Protein AF-X1KTQ6-F1 (afdb_monomer)

Structure (mmCIF, N/CA/C/O backbone):
data_AF-X1KTQ6-F1
#
_entry.id   AF-X1KTQ6-F1
#
loop_
_atom_site.group_PDB
_atom_site.id
_atom_site.type_symbol
_atom_site.label_atom_id
_atom_site.label_alt_id
_atom_site.label_comp_id
_atom_site.label_asym_id
_atom_site.label_entity_id
_atom_site.label_seq_id
_atom_site.pdbx_PDB_ins_code
_atom_site.Cartn_x
_atom_site.Cartn_y
_atom_site.Cartn_z
_atom_site.occupancy
_atom_site.B_iso_or_equiv
_atom_site.auth_seq_id
_atom_site.auth_comp_id
_atom_site.auth_asym_id
_atom_site.auth_atom_id
_atom_site.pdbx_PDB_model_num
ATOM 1 N N . MET A 1 1 ? 11.880 8.178 39.993 1.00 44.84 1 MET A N 1
ATOM 2 C CA . MET A 1 1 ? 10.604 7.982 40.721 1.00 44.84 1 MET A CA 1
ATOM 3 C C . MET A 1 1 ? 9.393 8.602 40.005 1.00 44.84 1 MET A C 1
ATOM 5 O O . MET A 1 1 ? 8.378 7.937 39.901 1.00 44.84 1 MET A O 1
ATOM 9 N N . TRP A 1 2 ? 9.493 9.805 39.418 1.00 42.03 2 TRP A N 1
ATOM 10 C CA . TRP A 1 2 ? 8.384 10.459 38.687 1.00 42.03 2 TRP A CA 1
ATOM 11 C C . TRP A 1 2 ? 7.994 9.832 37.327 1.00 42.03 2 TRP A C 1
ATOM 13 O O . TRP A 1 2 ? 6.843 9.938 36.916 1.00 42.03 2 TRP A O 1
ATOM 23 N N . ALA A 1 3 ? 8.918 9.165 36.625 1.00 53.34 3 ALA A N 1
ATOM 24 C CA . ALA A 1 3 ? 8.638 8.550 35.319 1.00 53.34 3 ALA A CA 1
ATOM 25 C C . ALA A 1 3 ? 7.807 7.252 35.414 1.00 53.34 3 ALA A C 1
ATOM 27 O O . ALA A 1 3 ? 6.949 7.015 34.570 1.00 53.34 3 ALA A O 1
ATOM 28 N N . ALA A 1 4 ? 8.007 6.451 36.468 1.00 54.03 4 ALA A N 1
ATOM 29 C CA . ALA A 1 4 ? 7.279 5.197 36.685 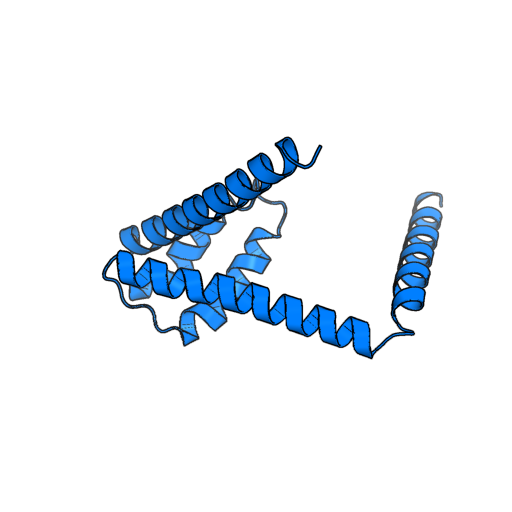1.00 54.03 4 ALA A CA 1
ATOM 30 C C . ALA A 1 4 ? 5.782 5.433 36.975 1.00 54.03 4 ALA A C 1
ATOM 32 O O . ALA A 1 4 ? 4.927 4.758 36.416 1.00 54.03 4 ALA A O 1
ATOM 33 N N . LEU A 1 5 ? 5.455 6.486 37.735 1.00 56.59 5 LEU A N 1
ATOM 34 C CA . LEU A 1 5 ? 4.071 6.857 38.074 1.00 56.59 5 LEU A CA 1
ATOM 35 C C . LEU A 1 5 ? 3.230 7.301 36.856 1.00 56.59 5 LEU A C 1
ATOM 37 O O . LEU A 1 5 ? 2.008 7.130 36.828 1.00 56.59 5 LEU A O 1
ATOM 41 N N . LYS A 1 6 ? 3.866 7.865 35.817 1.00 57.12 6 LYS A N 1
ATOM 42 C CA . LYS A 1 6 ? 3.181 8.218 34.558 1.00 57.12 6 LYS A CA 1
ATOM 43 C C . LYS A 1 6 ? 2.877 6.992 33.694 1.00 57.12 6 LYS A C 1
ATOM 45 O O . LYS A 1 6 ? 1.852 6.982 33.021 1.00 57.12 6 LYS A O 1
ATOM 50 N N . LEU A 1 7 ? 3.741 5.978 33.722 1.00 63.81 7 LEU A N 1
ATOM 51 C CA . LEU A 1 7 ? 3.553 4.729 32.979 1.00 63.81 7 LEU A CA 1
ATOM 52 C C . LEU A 1 7 ? 2.372 3.920 33.527 1.00 63.81 7 LEU A C 1
ATOM 54 O O . LEU A 1 7 ? 1.531 3.491 32.739 1.00 63.81 7 LEU A O 1
ATOM 58 N N . ASP A 1 8 ? 2.238 3.816 34.850 1.00 65.81 8 ASP A N 1
ATOM 59 C CA . ASP A 1 8 ? 1.129 3.081 35.477 1.00 65.81 8 ASP A CA 1
ATOM 60 C C . ASP A 1 8 ? -0.231 3.738 35.212 1.00 65.81 8 ASP A C 1
ATOM 62 O O . ASP A 1 8 ? -1.197 3.069 34.848 1.00 65.81 8 ASP A O 1
ATOM 66 N N . SER A 1 9 ? -0.315 5.067 35.301 1.00 64.06 9 SER A N 1
ATOM 67 C CA . SER A 1 9 ? -1.570 5.787 35.038 1.00 64.06 9 SER A CA 1
ATOM 68 C C . SER A 1 9 ? -1.978 5.783 33.556 1.00 64.06 9 SER A C 1
ATOM 70 O O . SER A 1 9 ? -3.173 5.785 33.252 1.00 64.06 9 SER A O 1
ATOM 72 N N . LEU A 1 10 ? -1.018 5.730 32.624 1.00 68.12 10 LEU A N 1
ATOM 73 C CA . LEU A 1 10 ? -1.279 5.518 31.194 1.00 68.12 10 LEU A CA 1
ATOM 74 C C . LEU A 1 10 ? -1.733 4.083 30.910 1.00 68.12 10 LEU A C 1
ATOM 76 O O . LEU A 1 10 ? -2.712 3.894 30.186 1.00 68.12 10 LEU A O 1
ATOM 80 N N . ALA A 1 11 ? -1.081 3.088 31.516 1.00 69.50 11 ALA A N 1
ATOM 81 C CA . ALA A 1 11 ? -1.460 1.682 31.397 1.00 69.50 11 ALA A CA 1
ATOM 82 C C . ALA A 1 11 ? -2.867 1.429 31.958 1.00 69.50 11 ALA A C 1
ATOM 84 O O . ALA A 1 11 ? -3.672 0.741 31.333 1.00 69.50 11 ALA A O 1
ATOM 85 N N . GLN A 1 12 ? -3.210 2.058 33.081 1.00 68.56 12 GLN A N 1
ATOM 86 C CA . GLN A 1 12 ? -4.523 1.936 33.706 1.00 68.56 12 GLN A CA 1
ATOM 87 C C . GLN A 1 12 ? -5.617 2.654 32.899 1.00 68.56 12 GLN A C 1
ATOM 89 O O . GLN A 1 12 ? -6.708 2.112 32.728 1.00 68.56 12 GLN A O 1
ATOM 94 N N . LYS A 1 13 ? -5.323 3.826 32.312 1.00 65.69 13 LYS A N 1
ATOM 95 C CA . LYS A 1 13 ? -6.237 4.506 31.372 1.00 65.69 13 LYS A CA 1
ATOM 96 C C . LYS A 1 13 ? -6.454 3.702 30.092 1.00 65.69 13 LYS A C 1
ATOM 98 O O . LYS A 1 13 ? -7.592 3.609 29.631 1.00 65.69 13 LYS A O 1
ATOM 103 N N . ALA A 1 14 ? -5.405 3.096 29.539 1.00 64.69 14 ALA A N 1
ATOM 104 C CA . ALA A 1 14 ? -5.515 2.203 28.390 1.00 64.69 14 ALA A CA 1
ATOM 105 C C . ALA A 1 14 ? -6.337 0.950 28.736 1.00 64.69 14 ALA A C 1
ATOM 107 O O . ALA A 1 14 ? -7.260 0.604 28.004 1.00 64.69 14 ALA A O 1
ATOM 108 N N . TYR A 1 15 ? -6.081 0.329 29.891 1.00 70.69 15 TYR A N 1
ATOM 109 C CA . TYR A 1 15 ? -6.803 -0.856 30.358 1.00 70.69 15 TYR A CA 1
ATOM 110 C C . TYR A 1 15 ? -8.295 -0.589 30.589 1.00 70.69 15 TYR A C 1
ATOM 112 O O . TYR A 1 15 ? -9.130 -1.366 30.133 1.00 70.69 15 TYR A O 1
ATOM 120 N N . VAL A 1 16 ? -8.653 0.529 31.230 1.00 65.12 16 VAL A N 1
ATOM 121 C CA . VAL A 1 16 ? -10.059 0.918 31.445 1.00 65.12 16 VAL A CA 1
ATOM 122 C C . VAL A 1 16 ? -10.746 1.272 30.122 1.00 65.12 16 VAL A C 1
ATOM 124 O O . VAL A 1 16 ? -11.896 0.902 29.907 1.00 65.12 16 VAL A O 1
ATOM 127 N N . SER A 1 17 ? -10.040 1.919 29.191 1.00 60.97 17 SER A N 1
ATOM 128 C CA . SER A 1 17 ? -10.594 2.235 27.864 1.00 60.97 17 SER A CA 1
ATOM 129 C C . SER A 1 17 ? -10.846 0.974 27.031 1.00 60.97 17 SER A C 1
ATOM 131 O O . SER A 1 17 ? -11.858 0.879 26.342 1.00 60.97 17 SER A O 1
ATOM 133 N N . VAL A 1 18 ? -9.966 -0.026 27.125 1.00 62.47 18 VAL A N 1
ATOM 134 C CA . VAL A 1 18 ? -10.129 -1.321 26.447 1.00 62.47 18 VAL A CA 1
ATOM 135 C C . VAL A 1 18 ? -11.206 -2.175 27.128 1.00 62.47 18 VAL A C 1
ATOM 137 O O . VAL A 1 18 ? -12.023 -2.786 26.437 1.00 62.47 18 VAL A O 1
ATOM 140 N N . SER A 1 19 ? -11.280 -2.187 28.463 1.00 60.94 19 SER A N 1
ATOM 141 C CA . SER A 1 19 ? -12.253 -3.007 29.196 1.00 60.94 19 SER A CA 1
ATOM 142 C C . SER A 1 19 ? -13.697 -2.526 29.003 1.00 60.94 19 SER A C 1
ATOM 144 O O . SER A 1 19 ? -14.602 -3.353 28.872 1.00 60.94 19 SER A O 1
ATOM 146 N N . VAL A 1 20 ? -13.920 -1.219 28.831 1.00 59.19 20 VAL A N 1
ATOM 147 C CA . VAL A 1 20 ? -15.235 -0.659 28.457 1.00 59.19 20 VAL A CA 1
ATOM 148 C C . VAL A 1 20 ? -15.695 -1.147 27.070 1.00 59.19 20 VAL A C 1
ATOM 150 O O . VAL A 1 20 ? -16.889 -1.371 26.866 1.00 59.19 20 VAL A O 1
ATOM 153 N N . TYR A 1 21 ? -14.773 -1.411 26.136 1.00 55.50 21 TYR A N 1
ATOM 154 C CA . TYR A 1 21 ? -15.096 -1.969 24.812 1.00 55.50 21 TYR A CA 1
ATOM 155 C C . TYR A 1 21 ? -15.311 -3.495 24.815 1.00 55.50 21 TYR A C 1
ATOM 157 O O . TYR A 1 21 ? -16.074 -4.008 23.990 1.00 55.50 21 TYR A O 1
ATOM 165 N N . THR A 1 22 ? -14.700 -4.235 25.751 1.00 57.16 22 THR A N 1
ATOM 166 C CA . THR A 1 22 ? -14.782 -5.713 25.795 1.00 57.16 22 THR A CA 1
ATOM 167 C C . THR A 1 22 ? -16.174 -6.292 26.080 1.00 57.16 22 THR A C 1
ATOM 169 O O . THR A 1 22 ? -16.425 -7.450 25.740 1.00 57.16 22 THR A O 1
ATOM 172 N N . ASN A 1 23 ? -17.120 -5.500 26.598 1.00 61.16 23 ASN A N 1
ATOM 173 C CA . ASN A 1 23 ? -18.483 -5.969 26.893 1.00 61.16 23 ASN A CA 1
ATOM 174 C C . ASN A 1 23 ? -19.387 -6.141 25.656 1.00 61.16 23 ASN A C 1
ATOM 176 O O . ASN A 1 23 ? -20.490 -6.681 25.761 1.00 61.16 23 ASN A O 1
ATOM 180 N N . HIS A 1 24 ? -18.927 -5.761 24.459 1.00 70.44 24 HIS A N 1
ATOM 181 C CA . HIS A 1 24 ? -19.681 -5.937 23.216 1.00 70.44 24 HIS A CA 1
ATOM 182 C C . HIS A 1 24 ? -18.881 -6.705 22.158 1.00 70.44 24 HIS A C 1
ATOM 184 O O . HIS A 1 24 ? -18.578 -6.173 21.088 1.00 70.44 24 HIS A O 1
ATOM 190 N N . LYS A 1 25 ? -18.605 -7.996 22.414 1.00 77.12 25 LYS A N 1
ATOM 191 C CA . LYS A 1 25 ? -17.912 -8.912 21.476 1.00 77.12 25 LYS A CA 1
ATOM 192 C C . LYS A 1 25 ? -18.448 -8.827 20.035 1.00 77.12 25 LYS A C 1
ATOM 194 O O . LYS A 1 25 ? -17.668 -8.847 19.089 1.00 77.12 25 LYS A O 1
ATOM 199 N N . LYS A 1 26 ? -19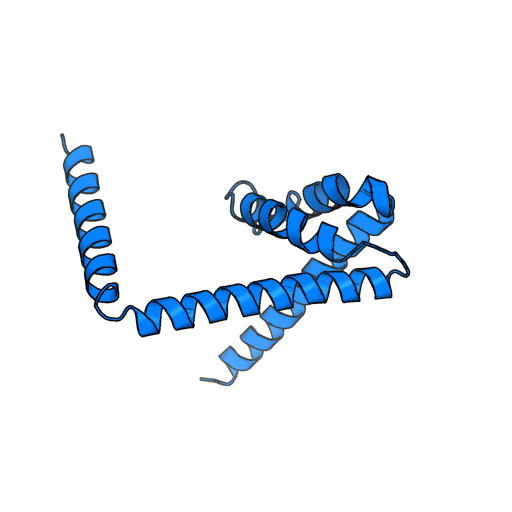.767 -8.642 19.867 1.00 81.81 26 LYS A N 1
ATOM 200 C CA . LYS A 1 26 ? -20.417 -8.452 18.557 1.00 81.81 26 LYS A CA 1
ATOM 201 C C . LYS A 1 26 ? -19.961 -7.175 17.834 1.00 81.81 26 LYS A C 1
ATOM 203 O O . LYS A 1 26 ? -19.713 -7.230 16.637 1.00 81.81 26 LYS A O 1
ATOM 208 N N . LYS A 1 27 ? -19.812 -6.049 18.545 1.00 82.81 27 LYS A N 1
ATOM 209 C CA . LYS A 1 27 ? -19.345 -4.776 17.963 1.00 82.81 27 LYS A CA 1
ATOM 210 C C . LYS A 1 27 ? -17.867 -4.844 17.581 1.00 82.81 27 LYS A C 1
ATOM 212 O O . LYS A 1 27 ? -17.514 -4.412 16.492 1.00 82.81 27 LYS A O 1
ATOM 217 N N . ILE A 1 28 ? -17.029 -5.445 18.432 1.00 84.12 28 ILE A N 1
ATOM 218 C CA . ILE A 1 28 ? -15.605 -5.667 18.123 1.00 84.12 28 ILE A CA 1
ATOM 219 C C . ILE A 1 28 ? -15.466 -6.523 16.859 1.00 84.12 28 ILE A C 1
ATOM 221 O O . ILE A 1 28 ? -14.704 -6.177 15.962 1.00 84.12 28 ILE A O 1
ATOM 225 N N . PHE A 1 29 ? -16.245 -7.602 16.749 1.00 86.94 29 PHE A N 1
ATOM 226 C CA . PHE A 1 29 ? -16.224 -8.460 15.567 1.00 86.94 29 PHE A CA 1
ATOM 227 C C . PHE A 1 29 ? -16.677 -7.724 14.295 1.00 86.94 29 PHE A C 1
ATOM 229 O O . PHE A 1 29 ? -16.030 -7.840 13.259 1.00 86.94 29 PHE A O 1
ATOM 236 N N . GLN A 1 30 ? -17.738 -6.912 14.375 1.00 86.88 30 GLN A N 1
ATOM 237 C CA . GLN A 1 30 ? -18.188 -6.077 13.253 1.00 86.88 30 GLN A CA 1
ATOM 238 C C . GLN A 1 30 ? -17.120 -5.069 12.811 1.00 86.88 30 GLN A C 1
ATOM 240 O O . GLN A 1 30 ? -16.886 -4.924 11.614 1.00 86.88 30 GLN A O 1
ATOM 245 N N . MET A 1 31 ? -16.451 -4.404 13.757 1.00 88.75 31 MET A N 1
ATOM 246 C CA . MET A 1 31 ? -15.351 -3.481 13.456 1.00 88.75 31 MET A CA 1
ATOM 247 C C . MET A 1 31 ? -14.178 -4.202 12.792 1.00 88.75 31 MET A C 1
ATOM 249 O O . MET A 1 31 ? -13.643 -3.710 11.806 1.00 88.75 31 MET A O 1
ATOM 253 N N . LEU A 1 32 ? -13.821 -5.389 13.284 1.00 89.88 32 LEU A N 1
ATOM 254 C CA . LEU A 1 32 ? -12.735 -6.188 12.724 1.00 89.88 32 LEU A CA 1
ATOM 255 C C . LEU A 1 32 ? -13.040 -6.631 11.287 1.00 89.88 32 LEU A C 1
ATOM 257 O O . LEU A 1 32 ? -12.178 -6.509 10.419 1.00 89.88 32 LEU A O 1
ATOM 261 N N . ILE A 1 33 ? -14.275 -7.067 11.009 1.00 93.19 33 ILE A N 1
ATOM 262 C CA . ILE A 1 33 ? -14.720 -7.348 9.636 1.00 93.19 33 ILE A CA 1
ATOM 263 C C . ILE A 1 33 ? -14.604 -6.092 8.775 1.00 93.19 33 ILE A C 1
ATOM 265 O O . ILE A 1 33 ? -14.061 -6.164 7.676 1.00 93.19 33 ILE A O 1
ATOM 269 N N . LEU A 1 34 ? -15.078 -4.945 9.266 1.00 92.31 34 LEU A N 1
ATOM 270 C CA . LEU A 1 34 ? -15.023 -3.690 8.521 1.00 92.31 34 LEU A CA 1
ATOM 271 C C . LEU A 1 34 ? -13.576 -3.309 8.169 1.00 92.31 34 LEU A C 1
ATOM 273 O O . LEU A 1 34 ? -13.306 -2.929 7.033 1.00 92.31 34 LEU A O 1
ATOM 277 N N . SER A 1 35 ? -12.641 -3.468 9.108 1.00 90.25 35 SER A N 1
ATOM 278 C CA . SER A 1 35 ? -11.213 -3.238 8.874 1.00 90.25 35 SER A CA 1
ATOM 279 C C . SER A 1 35 ? -10.637 -4.195 7.833 1.00 90.25 35 SER A C 1
ATOM 281 O O . SER A 1 35 ? -9.929 -3.747 6.933 1.00 90.25 35 SER A O 1
ATOM 283 N N . ILE A 1 36 ? -10.963 -5.490 7.905 1.00 91.94 36 ILE A N 1
ATOM 284 C CA . ILE A 1 36 ? -10.514 -6.474 6.909 1.00 91.94 36 ILE A CA 1
ATOM 285 C C . ILE A 1 36 ? -11.060 -6.123 5.524 1.00 91.94 36 ILE A C 1
ATOM 287 O O . ILE A 1 36 ? -10.311 -6.145 4.551 1.00 91.94 36 ILE A O 1
ATOM 291 N N . VAL A 1 37 ? -12.340 -5.761 5.429 1.00 94.81 37 VAL A N 1
ATOM 292 C CA . VAL A 1 37 ? -12.976 -5.369 4.165 1.00 94.81 37 VAL A CA 1
ATOM 293 C C . VAL A 1 37 ? -12.327 -4.108 3.603 1.00 94.81 37 VAL A C 1
ATOM 295 O O . VAL A 1 37 ? -11.978 -4.081 2.426 1.00 94.81 37 VAL A O 1
ATOM 298 N N . ALA A 1 38 ? -12.096 -3.088 4.432 1.00 91.19 38 ALA A N 1
ATOM 299 C CA . ALA A 1 38 ? -11.411 -1.869 4.011 1.00 91.19 38 ALA A CA 1
ATOM 300 C C . ALA A 1 38 ? -9.998 -2.169 3.488 1.00 91.19 38 ALA A C 1
ATOM 302 O O . ALA A 1 38 ? -9.606 -1.680 2.426 1.00 91.19 38 ALA A O 1
ATOM 303 N N . GLN A 1 39 ? -9.256 -3.028 4.191 1.00 91.75 39 GLN A N 1
ATOM 304 C CA . GLN A 1 39 ? -7.917 -3.434 3.782 1.00 91.75 39 GLN A CA 1
ATOM 305 C C . GLN A 1 39 ? -7.940 -4.224 2.466 1.00 91.75 39 GLN A C 1
ATOM 307 O O . GLN A 1 39 ? -7.115 -3.988 1.583 1.00 91.75 39 GLN A O 1
ATOM 312 N N . PHE A 1 40 ? -8.913 -5.122 2.308 1.00 93.81 40 PHE A N 1
ATOM 313 C CA . PHE A 1 40 ? -9.102 -5.901 1.091 1.00 93.81 40 PHE A CA 1
ATOM 314 C C . PHE A 1 40 ? -9.419 -5.005 -0.110 1.00 93.81 40 PHE A C 1
ATOM 316 O O . PHE A 1 40 ? -8.823 -5.181 -1.170 1.00 93.81 40 PHE A O 1
ATOM 323 N N . ILE A 1 41 ? -10.289 -4.004 0.061 1.00 93.56 41 ILE A N 1
ATOM 324 C CA . ILE A 1 41 ? -10.605 -3.015 -0.980 1.00 93.56 41 ILE A CA 1
ATOM 325 C C . ILE A 1 41 ? -9.344 -2.248 -1.393 1.00 93.56 41 ILE A C 1
ATOM 327 O O . ILE A 1 41 ? -9.080 -2.105 -2.587 1.00 93.56 41 ILE A O 1
ATOM 331 N N . ALA A 1 42 ? -8.536 -1.800 -0.428 1.00 90.56 42 ALA A N 1
ATOM 332 C CA . ALA A 1 42 ? -7.285 -1.100 -0.719 1.00 90.56 42 ALA A CA 1
ATOM 333 C C . ALA A 1 42 ? -6.307 -1.976 -1.526 1.00 90.56 42 ALA A C 1
ATOM 335 O O . ALA A 1 42 ? -5.714 -1.516 -2.501 1.00 90.56 42 ALA A O 1
ATOM 336 N N . PHE A 1 43 ? -6.173 -3.256 -1.173 1.00 93.19 43 PHE A N 1
ATOM 337 C CA . PHE A 1 43 ? -5.303 -4.194 -1.892 1.00 93.19 43 PHE A CA 1
ATOM 338 C C . PHE A 1 43 ? -5.840 -4.566 -3.273 1.00 93.19 43 PHE A C 1
ATOM 340 O O . PHE A 1 43 ? -5.072 -4.710 -4.224 1.00 93.19 43 PHE A O 1
ATOM 347 N N . PHE A 1 44 ? -7.158 -4.683 -3.408 1.00 94.31 44 PHE A N 1
ATOM 348 C CA . PHE A 1 44 ? -7.803 -4.905 -4.695 1.00 94.31 44 PHE A CA 1
ATOM 349 C C . PHE A 1 44 ? -7.620 -3.711 -5.638 1.00 94.31 44 PHE A C 1
ATOM 351 O O . PHE A 1 44 ? -7.380 -3.901 -6.829 1.00 94.31 44 PHE A O 1
ATOM 358 N N . ALA A 1 45 ? -7.626 -2.483 -5.116 1.00 93.31 45 ALA A N 1
ATOM 359 C CA . ALA A 1 45 ? -7.334 -1.300 -5.916 1.00 93.31 45 ALA A CA 1
ATOM 360 C C . ALA A 1 45 ? -5.930 -1.352 -6.538 1.00 93.31 45 ALA A C 1
ATOM 362 O O . ALA A 1 45 ? -5.774 -1.043 -7.715 1.00 93.31 45 ALA A O 1
ATOM 363 N N . ILE A 1 46 ? -4.920 -1.822 -5.799 1.00 92.81 46 ILE A N 1
ATOM 364 C CA . ILE A 1 46 ? -3.560 -1.996 -6.336 1.00 92.81 46 ILE A CA 1
ATOM 365 C C . ILE A 1 46 ? -3.538 -2.990 -7.499 1.00 92.81 46 ILE A C 1
ATOM 367 O O . ILE A 1 46 ? -2.840 -2.753 -8.480 1.00 92.81 46 ILE A O 1
ATOM 371 N N . TYR A 1 47 ? -4.308 -4.075 -7.419 1.00 94.00 47 TYR A N 1
ATOM 372 C CA . TYR A 1 47 ? -4.417 -5.037 -8.518 1.00 94.00 47 TYR A CA 1
ATOM 373 C C . TYR A 1 47 ? -5.010 -4.402 -9.786 1.00 94.00 47 TYR A C 1
ATOM 375 O O . TYR A 1 47 ? -4.542 -4.641 -10.899 1.00 94.00 47 TYR A O 1
ATOM 383 N N . ILE A 1 48 ? -6.007 -3.528 -9.629 1.00 94.38 48 ILE A N 1
ATOM 384 C CA . ILE A 1 48 ? -6.561 -2.759 -10.750 1.00 94.38 48 ILE A CA 1
ATOM 385 C C . ILE A 1 48 ? -5.511 -1.782 -11.303 1.00 94.38 48 ILE A C 1
ATOM 387 O O . ILE A 1 48 ? -5.353 -1.679 -12.519 1.00 94.38 48 ILE A O 1
ATOM 391 N N . LEU A 1 49 ? -4.757 -1.104 -10.432 1.00 93.81 49 LEU A N 1
ATOM 392 C CA . LEU A 1 49 ? -3.689 -0.183 -10.834 1.00 93.81 49 LEU A CA 1
ATOM 393 C C . LEU A 1 49 ? -2.523 -0.895 -11.539 1.00 93.81 49 LEU A C 1
ATOM 395 O O . LEU A 1 49 ? -1.933 -0.334 -12.457 1.00 93.81 49 LEU A O 1
ATOM 399 N N . SER A 1 50 ? -2.185 -2.134 -11.170 1.00 93.00 50 SER A N 1
ATOM 400 C CA . SER A 1 50 ? -1.174 -2.895 -11.917 1.00 93.00 50 SER A CA 1
ATOM 401 C C . SER A 1 50 ? -1.660 -3.219 -13.328 1.00 93.00 50 SER A C 1
ATOM 403 O O . SER A 1 50 ? -0.910 -3.063 -14.292 1.00 93.00 50 SER A O 1
ATOM 405 N N . ASN A 1 51 ? -2.944 -3.565 -13.467 1.00 92.00 51 ASN A N 1
ATOM 406 C CA . ASN A 1 51 ? -3.542 -3.833 -14.772 1.00 92.00 51 ASN A CA 1
ATOM 407 C C . ASN A 1 51 ? -3.595 -2.575 -15.657 1.00 92.00 51 ASN A C 1
ATOM 409 O O . ASN A 1 51 ? -3.414 -2.690 -16.867 1.00 92.00 51 ASN A O 1
ATOM 413 N N . SER A 1 52 ? -3.783 -1.374 -15.089 1.00 92.56 52 SER A N 1
ATOM 414 C CA . SER A 1 52 ? -3.752 -0.124 -15.870 1.00 92.56 52 SER A CA 1
ATOM 415 C C . SER A 1 52 ? -2.357 0.219 -16.402 1.00 92.56 52 SER A C 1
ATOM 417 O O . SER A 1 52 ? -2.241 0.840 -17.457 1.00 92.56 52 SER A O 1
ATOM 419 N N . LEU A 1 53 ? -1.299 -0.245 -15.731 1.00 92.50 53 LEU A N 1
ATOM 420 C CA . LEU A 1 53 ? 0.083 -0.172 -16.214 1.00 92.50 53 LEU A CA 1
ATOM 421 C C . LEU A 1 53 ? 0.432 -1.278 -17.223 1.00 92.50 53 LEU A C 1
ATOM 423 O O . LEU A 1 53 ? 1.582 -1.375 -17.644 1.00 92.50 53 LEU A O 1
ATOM 427 N N . SER A 1 54 ? -0.537 -2.110 -17.621 1.00 91.94 54 SER A N 1
ATOM 428 C CA . SER A 1 54 ? -0.314 -3.305 -18.447 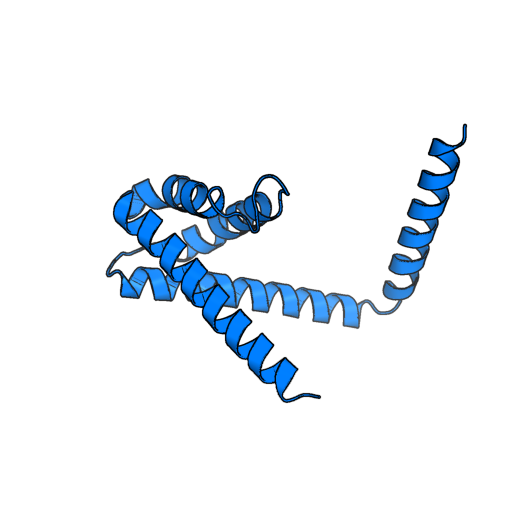1.00 91.94 54 SER A CA 1
ATOM 429 C C . SER A 1 54 ? 0.691 -4.284 -17.833 1.00 91.94 54 SER A C 1
ATOM 431 O O . SER A 1 54 ? 1.384 -4.995 -18.562 1.00 91.94 54 SER A O 1
ATOM 433 N N . VAL A 1 55 ? 0.769 -4.345 -16.495 1.00 92.44 55 VAL A N 1
ATOM 434 C CA . VAL A 1 55 ? 1.636 -5.303 -15.807 1.00 92.44 55 VAL A CA 1
ATOM 435 C C . VAL A 1 55 ? 0.859 -6.256 -14.917 1.00 92.44 55 VAL A C 1
ATOM 437 O O . VAL A 1 55 ? -0.049 -5.881 -14.179 1.00 92.44 55 VAL A O 1
ATOM 440 N N . TYR A 1 56 ? 1.260 -7.522 -14.966 1.00 90.06 56 TYR A N 1
ATOM 441 C CA . TYR A 1 56 ? 0.639 -8.579 -14.196 1.00 90.06 56 TYR A CA 1
ATOM 442 C C . TYR A 1 56 ? 1.357 -8.808 -12.864 1.00 90.06 56 TYR A C 1
ATOM 444 O O . TYR A 1 56 ? 2.511 -9.240 -12.817 1.00 90.06 56 TYR A O 1
ATOM 452 N N . ILE A 1 57 ? 0.635 -8.584 -11.767 1.00 90.75 57 ILE A N 1
ATOM 453 C CA . ILE A 1 57 ? 1.042 -9.007 -10.428 1.00 90.75 57 ILE A CA 1
ATOM 454 C C . ILE A 1 57 ? -0.035 -9.963 -9.907 1.00 90.75 57 ILE A C 1
ATOM 456 O O . ILE A 1 57 ? -1.194 -9.562 -9.788 1.00 90.75 57 ILE A O 1
ATOM 460 N N . PRO A 1 58 ? 0.310 -11.218 -9.562 1.00 91.94 58 PRO A N 1
ATOM 461 C CA . PRO A 1 58 ? -0.649 -12.141 -8.972 1.00 91.94 58 PRO A CA 1
ATOM 462 C C . PRO A 1 58 ? -1.288 -11.536 -7.718 1.00 91.94 58 PRO A C 1
ATOM 464 O O . PRO A 1 58 ? -0.579 -11.108 -6.803 1.00 91.94 58 PRO A O 1
ATOM 467 N N . PHE A 1 59 ? -2.619 -11.557 -7.635 1.00 91.75 59 PHE A N 1
ATOM 468 C CA . PHE A 1 59 ? -3.349 -10.976 -6.503 1.00 91.75 59 PHE A CA 1
ATOM 469 C C . PHE A 1 59 ? -2.902 -11.555 -5.150 1.00 91.75 59 PHE A C 1
ATOM 471 O O . PHE A 1 59 ? -2.736 -10.818 -4.182 1.00 91.75 59 PHE A O 1
ATOM 478 N N . GLY A 1 60 ? -2.590 -12.857 -5.098 1.00 92.69 60 GLY A N 1
ATOM 479 C CA . GLY A 1 60 ? -2.047 -13.500 -3.896 1.00 92.69 60 GLY A CA 1
ATO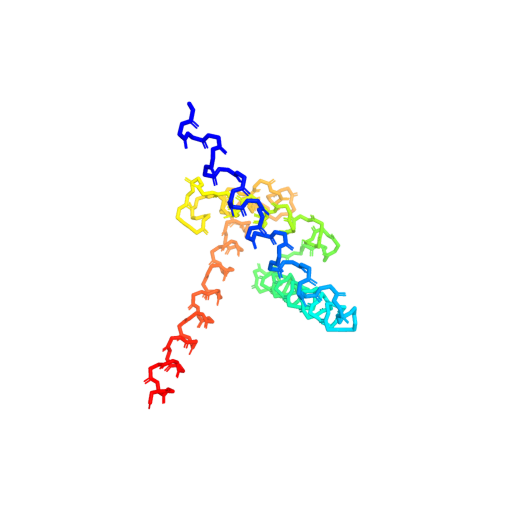M 480 C C . GLY A 1 60 ? -0.722 -12.894 -3.417 1.00 92.69 60 GLY A C 1
ATOM 481 O O . GLY A 1 60 ? -0.502 -12.776 -2.214 1.00 92.69 60 GLY A O 1
ATOM 482 N N . LYS A 1 61 ? 0.137 -12.429 -4.336 1.00 92.00 61 LYS A N 1
ATOM 483 C CA . LYS A 1 61 ? 1.377 -11.733 -3.970 1.00 92.00 61 LYS A CA 1
ATOM 484 C C . LYS A 1 61 ? 1.075 -10.357 -3.370 1.00 92.00 61 LYS A C 1
ATOM 486 O O . LYS A 1 61 ? 1.678 -10.000 -2.363 1.00 92.00 61 LYS A O 1
ATOM 491 N N . ILE A 1 62 ? 0.123 -9.616 -3.940 1.00 93.06 62 ILE A N 1
ATOM 492 C CA . ILE A 1 62 ? -0.312 -8.314 -3.408 1.00 93.06 62 ILE A CA 1
ATOM 493 C C . ILE A 1 62 ? -0.860 -8.481 -1.986 1.00 93.06 62 ILE A C 1
ATOM 495 O O . ILE A 1 62 ? -0.445 -7.749 -1.091 1.00 93.06 62 ILE A O 1
ATOM 499 N N . LEU A 1 63 ? -1.721 -9.478 -1.757 1.00 92.81 63 LEU A N 1
ATOM 500 C CA . LEU A 1 63 ? -2.303 -9.757 -0.440 1.00 92.81 63 LEU A CA 1
ATOM 501 C C . LEU A 1 63 ? -1.263 -10.080 0.642 1.00 92.81 63 LEU A C 1
ATOM 503 O O . LEU A 1 63 ? -1.478 -9.733 1.799 1.00 92.81 63 LEU A O 1
ATOM 507 N N . LEU A 1 64 ? -0.155 -10.737 0.288 1.00 93.25 64 LEU A N 1
ATOM 508 C CA . LEU A 1 64 ? 0.914 -11.074 1.236 1.00 93.25 64 LEU A CA 1
ATOM 509 C C . LEU A 1 64 ? 1.873 -9.906 1.480 1.00 93.25 64 LEU A C 1
ATOM 511 O O . LEU A 1 64 ? 2.285 -9.660 2.611 1.00 93.25 64 LEU A O 1
ATOM 515 N N . VAL A 1 65 ? 2.234 -9.186 0.420 1.00 93.25 65 VAL A N 1
ATOM 516 C CA . VAL A 1 65 ? 3.235 -8.116 0.476 1.00 93.25 65 VAL A CA 1
ATOM 517 C C . VAL A 1 65 ? 2.657 -6.834 1.071 1.00 93.25 65 VAL A C 1
ATOM 519 O O . VAL A 1 65 ? 3.321 -6.161 1.857 1.00 93.25 65 VAL A O 1
ATOM 522 N N . MET A 1 66 ? 1.422 -6.473 0.726 1.00 92.25 66 MET A N 1
ATOM 523 C CA . MET A 1 66 ? 0.875 -5.171 1.105 1.00 92.25 66 MET A CA 1
ATOM 524 C C . MET A 1 66 ? 0.687 -4.949 2.611 1.00 92.25 66 MET A C 1
ATOM 526 O O . MET A 1 66 ? 0.971 -3.837 3.053 1.00 92.25 66 MET A O 1
ATOM 530 N N . PRO A 1 67 ? 0.289 -5.939 3.434 1.00 91.44 67 PRO A N 1
ATOM 531 C CA . PRO A 1 67 ? 0.302 -5.789 4.890 1.00 91.44 67 PRO A CA 1
ATOM 532 C C . PRO A 1 67 ? 1.691 -5.445 5.439 1.00 91.44 67 PRO A C 1
ATOM 534 O O . PRO A 1 67 ? 1.804 -4.633 6.354 1.00 91.44 67 PRO A O 1
ATOM 537 N N . ILE A 1 68 ? 2.748 -6.019 4.853 1.00 92.88 68 ILE A N 1
ATOM 538 C CA . ILE A 1 68 ? 4.138 -5.749 5.242 1.00 92.88 68 ILE A CA 1
ATOM 539 C C . ILE A 1 68 ? 4.499 -4.308 4.877 1.00 92.88 68 ILE A C 1
ATOM 541 O O . ILE A 1 68 ? 5.003 -3.569 5.720 1.00 92.88 68 ILE A O 1
ATOM 545 N N . ILE A 1 69 ? 4.185 -3.877 3.651 1.00 91.12 69 ILE A N 1
ATOM 546 C CA . ILE A 1 69 ? 4.417 -2.493 3.214 1.00 91.12 69 ILE A CA 1
ATOM 547 C C . ILE A 1 69 ? 3.636 -1.504 4.088 1.00 91.12 69 ILE A C 1
ATOM 549 O O . ILE A 1 69 ? 4.186 -0.480 4.492 1.00 91.12 69 ILE A O 1
ATOM 553 N N . ALA A 1 70 ? 2.379 -1.807 4.417 1.00 87.94 70 ALA A N 1
ATOM 554 C CA . ALA A 1 70 ? 1.559 -0.979 5.294 1.00 87.94 70 ALA A CA 1
ATOM 555 C C . ALA A 1 70 ? 2.186 -0.858 6.690 1.00 87.94 70 ALA A C 1
ATOM 557 O O . ALA A 1 70 ? 2.335 0.255 7.186 1.00 87.94 70 ALA A O 1
ATOM 558 N N . ALA A 1 71 ? 2.631 -1.971 7.283 1.00 89.38 71 ALA A N 1
ATOM 559 C CA . ALA A 1 71 ? 3.314 -1.967 8.576 1.00 89.38 71 ALA A CA 1
ATOM 560 C C . ALA A 1 71 ? 4.615 -1.147 8.546 1.00 89.38 71 ALA A C 1
ATOM 562 O O . ALA A 1 71 ? 4.876 -0.380 9.471 1.00 89.38 71 ALA A O 1
ATOM 563 N N . LEU A 1 72 ? 5.397 -1.247 7.466 1.00 88.75 72 LEU A N 1
ATOM 564 C CA . LEU A 1 72 ? 6.588 -0.416 7.267 1.00 88.75 72 LEU A CA 1
ATOM 565 C C . LEU A 1 72 ? 6.223 1.071 7.182 1.00 88.75 72 LEU A C 1
ATOM 567 O O . LEU A 1 72 ? 6.846 1.889 7.850 1.00 88.75 72 LEU A O 1
ATOM 571 N N . CYS A 1 73 ? 5.185 1.428 6.423 1.00 84.69 73 CYS A N 1
ATOM 572 C CA . CYS A 1 73 ? 4.734 2.817 6.281 1.00 84.69 73 CYS A CA 1
ATOM 573 C C . CYS A 1 73 ? 4.136 3.405 7.571 1.00 84.69 73 CYS A C 1
ATOM 575 O O . CYS A 1 73 ? 4.060 4.625 7.697 1.00 84.69 73 CYS A O 1
ATOM 577 N N . MET A 1 74 ? 3.714 2.565 8.524 1.00 83.88 74 MET A N 1
ATOM 578 C CA . MET A 1 74 ? 3.285 3.005 9.858 1.00 83.88 74 MET A CA 1
ATOM 579 C C . MET A 1 74 ? 4.462 3.401 10.755 1.00 83.88 74 MET A C 1
ATOM 581 O O . MET A 1 74 ? 4.250 4.062 11.774 1.00 83.88 74 MET A O 1
ATOM 585 N N . LEU A 1 75 ? 5.693 3.019 10.402 1.00 83.38 75 LEU A N 1
ATOM 586 C CA . LEU A 1 75 ? 6.871 3.464 11.132 1.00 83.38 75 LEU A CA 1
ATOM 587 C C . LEU A 1 75 ? 7.057 4.974 10.899 1.00 83.38 75 LEU A C 1
ATOM 589 O O . LEU A 1 75 ? 7.108 5.409 9.746 1.00 83.38 75 LEU A O 1
ATOM 593 N N . PRO A 1 76 ? 7.217 5.789 11.959 1.00 75.88 76 PRO A N 1
ATOM 594 C CA . PRO A 1 76 ? 7.373 7.241 11.852 1.00 75.88 76 PRO A CA 1
ATOM 595 C C . PRO A 1 76 ? 8.794 7.629 11.402 1.00 75.88 76 PRO A C 1
ATOM 597 O O . PRO A 1 76 ? 9.409 8.536 11.953 1.00 75.88 76 PRO A O 1
ATOM 600 N N . VAL A 1 77 ? 9.345 6.905 10.427 1.00 78.88 77 VAL A N 1
ATOM 601 C CA . VAL A 1 77 ? 10.673 7.152 9.849 1.00 78.88 77 VAL A CA 1
ATOM 602 C C . VAL A 1 77 ? 10.586 8.243 8.781 1.00 78.88 77 VAL A C 1
ATOM 604 O O . VAL A 1 77 ? 11.523 9.014 8.608 1.00 78.88 77 VAL A O 1
ATOM 607 N N . THR A 1 78 ? 9.456 8.330 8.070 1.00 76.69 78 THR A N 1
ATOM 608 C CA . THR A 1 78 ? 9.241 9.268 6.956 1.00 76.69 78 THR A CA 1
ATOM 609 C C . THR A 1 78 ? 7.836 9.877 7.001 1.00 76.69 78 THR A C 1
ATOM 611 O O . THR A 1 78 ? 6.913 9.301 7.583 1.00 76.69 78 THR A O 1
ATOM 614 N N . MET A 1 79 ? 7.639 11.053 6.391 1.00 68.88 79 MET A N 1
ATOM 615 C CA . MET A 1 79 ? 6.319 11.694 6.326 1.00 68.88 79 MET A CA 1
ATOM 616 C C . MET A 1 79 ? 5.351 10.837 5.494 1.00 68.88 79 MET A C 1
ATOM 618 O O . MET A 1 79 ? 5.496 10.746 4.281 1.00 68.88 79 MET A O 1
ATOM 622 N N . ASN A 1 80 ? 4.363 10.200 6.135 1.00 66.25 80 ASN A N 1
ATOM 623 C CA . ASN A 1 80 ? 3.361 9.332 5.483 1.00 66.25 80 ASN A CA 1
ATOM 624 C C . ASN A 1 80 ? 3.951 8.131 4.702 1.00 66.25 80 ASN A C 1
ATOM 626 O O . ASN A 1 80 ? 3.316 7.585 3.794 1.00 66.25 80 ASN A O 1
ATOM 630 N N . GLY A 1 81 ? 5.178 7.716 5.021 1.00 65.31 81 GLY A N 1
ATOM 631 C CA . GLY A 1 81 ? 5.861 6.693 4.236 1.00 65.31 81 GLY A CA 1
ATOM 632 C C . GLY A 1 81 ? 6.435 7.203 2.908 1.00 65.31 81 GLY A C 1
ATOM 633 O O . GLY A 1 81 ? 6.826 6.368 2.104 1.00 65.31 81 GLY A O 1
ATOM 634 N N . LEU A 1 82 ? 6.473 8.515 2.630 1.00 71.00 82 LEU A N 1
ATOM 635 C CA . LEU A 1 82 ? 7.104 9.056 1.416 1.00 71.00 82 LEU A CA 1
ATOM 636 C C . LEU A 1 82 ? 8.603 8.716 1.408 1.00 71.00 82 LEU A C 1
ATOM 638 O O . LEU A 1 82 ? 9.326 8.996 2.362 1.00 71.00 82 LEU A O 1
ATOM 642 N N . GLY A 1 83 ? 9.060 8.067 0.346 1.00 81.88 83 GLY A N 1
ATOM 643 C CA . GLY A 1 83 ? 10.363 7.417 0.213 1.00 81.88 83 GLY A CA 1
ATOM 644 C C . GLY A 1 83 ? 10.334 5.940 0.620 1.00 81.88 83 GLY A C 1
ATOM 645 O O . GLY A 1 83 ? 10.813 5.085 -0.124 1.00 81.88 83 GLY A O 1
ATOM 646 N N . LEU A 1 84 ? 9.744 5.612 1.776 1.00 86.38 84 LEU A N 1
ATOM 647 C CA . LEU A 1 84 ? 9.689 4.233 2.282 1.00 86.38 84 LEU A CA 1
ATOM 648 C C . LEU A 1 84 ? 8.709 3.360 1.487 1.00 86.38 84 LEU A C 1
ATOM 650 O O . LEU A 1 84 ? 8.975 2.183 1.257 1.00 86.38 84 LEU A O 1
ATOM 654 N N . ARG A 1 85 ? 7.593 3.939 1.046 1.00 89.25 85 ARG A N 1
ATOM 655 C CA . ARG A 1 85 ? 6.582 3.290 0.212 1.00 89.25 85 ARG A CA 1
ATOM 656 C C . ARG A 1 85 ? 7.148 2.990 -1.165 1.00 89.25 85 ARG A C 1
ATOM 658 O O . ARG A 1 85 ? 7.075 1.849 -1.602 1.00 89.25 85 ARG A O 1
ATOM 665 N N . GLU A 1 86 ? 7.741 3.984 -1.814 1.00 91.19 86 GLU A N 1
ATOM 666 C CA . GLU A 1 86 ? 8.353 3.855 -3.134 1.00 91.19 86 GLU A CA 1
ATOM 667 C C . GLU A 1 86 ? 9.452 2.797 -3.099 1.00 91.19 86 GLU A C 1
ATOM 669 O O . GLU A 1 86 ? 9.446 1.874 -3.914 1.00 91.19 86 GLU A O 1
ATOM 674 N N . TRP A 1 87 ? 10.329 2.869 -2.095 1.00 91.06 87 TRP A N 1
ATOM 675 C CA . TRP A 1 87 ? 11.366 1.867 -1.890 1.00 91.06 87 TRP A CA 1
ATOM 676 C C . TRP A 1 87 ? 10.778 0.471 -1.659 1.00 91.06 87 TRP A C 1
ATOM 678 O O . TRP A 1 87 ? 11.207 -0.478 -2.308 1.00 91.06 87 TRP A O 1
ATOM 688 N N . ALA A 1 88 ? 9.770 0.328 -0.792 1.00 92.12 88 ALA A N 1
ATOM 689 C CA . ALA A 1 88 ? 9.170 -0.971 -0.493 1.00 92.12 88 ALA A CA 1
ATOM 690 C C . ALA A 1 88 ? 8.446 -1.569 -1.710 1.00 92.12 88 ALA A C 1
ATOM 692 O O . ALA A 1 88 ? 8.560 -2.766 -1.971 1.00 92.12 88 ALA A O 1
ATOM 693 N N . PHE A 1 89 ? 7.740 -0.751 -2.493 1.00 93.12 89 PHE A N 1
ATOM 694 C CA . PHE A 1 89 ? 7.110 -1.200 -3.733 1.00 93.12 89 PHE A CA 1
ATOM 695 C C . PHE A 1 89 ? 8.154 -1.685 -4.739 1.00 93.12 89 PHE A C 1
ATOM 697 O O . PHE A 1 89 ? 8.004 -2.783 -5.276 1.00 93.12 89 PHE A O 1
ATOM 704 N N . VAL A 1 90 ? 9.229 -0.921 -4.957 1.00 94.19 90 VAL A N 1
ATOM 705 C CA . VAL A 1 90 ? 10.335 -1.344 -5.828 1.00 94.19 90 VAL A CA 1
ATOM 706 C C . VAL A 1 90 ? 10.961 -2.6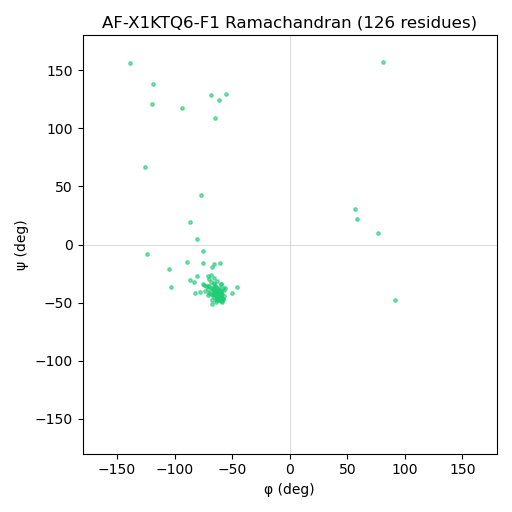33 -5.297 1.00 94.19 90 VAL A C 1
ATOM 708 O O . VAL A 1 90 ? 11.062 -3.603 -6.042 1.00 94.19 90 VAL A O 1
ATOM 711 N N . PHE A 1 91 ? 11.276 -2.707 -4.007 1.00 94.06 91 PHE A N 1
ATOM 712 C CA . PHE A 1 91 ? 11.891 -3.881 -3.389 1.00 94.06 91 PHE A CA 1
ATOM 713 C C . PHE A 1 91 ? 11.054 -5.160 -3.567 1.00 94.06 91 PHE A C 1
ATOM 715 O O . PHE A 1 91 ? 11.581 -6.200 -3.961 1.00 94.06 91 PHE A O 1
ATOM 722 N N . PHE A 1 92 ? 9.741 -5.101 -3.319 1.00 93.38 92 PHE A N 1
ATOM 723 C CA . PHE A 1 92 ? 8.893 -6.295 -3.363 1.00 93.38 92 PHE A CA 1
ATOM 724 C C . PHE A 1 92 ? 8.337 -6.634 -4.755 1.00 93.38 92 PHE A C 1
ATOM 726 O O . PHE A 1 92 ? 8.109 -7.820 -5.038 1.00 93.38 92 PHE A O 1
ATOM 733 N N . PHE A 1 93 ? 8.094 -5.637 -5.614 1.00 92.81 93 PHE A N 1
ATOM 734 C CA . PHE A 1 93 ? 7.452 -5.838 -6.920 1.00 92.81 93 PHE A CA 1
ATOM 735 C C . PHE A 1 93 ? 8.406 -5.757 -8.114 1.00 92.81 93 PHE A C 1
ATOM 737 O O . PHE A 1 93 ? 8.085 -6.368 -9.132 1.00 92.81 93 PHE A O 1
ATOM 744 N N . SER A 1 94 ? 9.582 -5.122 -8.009 1.00 92.44 94 SER A N 1
ATOM 745 C CA . SER A 1 94 ? 10.562 -5.071 -9.113 1.00 92.44 94 SER A CA 1
ATOM 746 C C . SER A 1 94 ? 10.872 -6.446 -9.731 1.00 92.44 94 SER A C 1
ATOM 748 O O . SER A 1 94 ? 10.833 -6.544 -10.958 1.00 92.44 94 SER A O 1
ATOM 750 N N . PRO A 1 95 ? 11.031 -7.546 -8.960 1.00 89.94 95 PRO A N 1
ATOM 751 C CA . PRO A 1 95 ? 11.263 -8.873 -9.544 1.00 89.94 95 PRO A CA 1
ATOM 752 C C . PRO A 1 95 ? 10.145 -9.388 -10.467 1.00 89.94 95 PRO A C 1
ATOM 754 O O . PRO A 1 95 ? 10.352 -10.352 -11.196 1.00 89.94 95 PRO A O 1
ATOM 757 N N . ASN A 1 96 ? 8.950 -8.792 -10.422 1.00 88.44 96 ASN A N 1
ATOM 758 C CA . ASN A 1 96 ? 7.813 -9.170 -11.263 1.00 88.44 96 ASN A CA 1
ATOM 759 C C . ASN A 1 96 ? 7.575 -8.204 -12.415 1.00 88.44 96 ASN A C 1
ATOM 761 O O . ASN A 1 96 ? 7.128 -8.635 -13.472 1.00 88.44 96 ASN A O 1
ATOM 765 N N . VAL A 1 97 ? 7.790 -6.909 -12.179 1.00 90.75 97 VAL A N 1
ATOM 766 C CA . VAL A 1 97 ? 7.310 -5.844 -13.073 1.00 90.75 97 VAL A CA 1
ATOM 767 C C . VAL A 1 97 ? 8.422 -4.925 -13.578 1.00 90.75 97 VAL A C 1
ATOM 769 O O . VAL A 1 97 ? 8.184 -4.104 -14.457 1.00 90.75 97 VAL A O 1
ATOM 772 N N . GLY A 1 98 ? 9.638 -5.068 -13.048 1.00 93.00 98 GLY A N 1
ATOM 773 C CA . GLY A 1 98 ? 10.742 -4.132 -13.234 1.00 93.00 98 GLY A CA 1
ATOM 774 C C . GLY A 1 98 ? 10.650 -2.920 -12.302 1.00 93.00 98 GLY A C 1
ATOM 775 O O . GLY A 1 98 ? 9.579 -2.551 -11.818 1.00 93.00 98 GLY A O 1
ATOM 776 N N . GLU A 1 99 ? 11.790 -2.277 -12.045 1.00 93.25 99 GLU A N 1
ATOM 777 C CA . GLU A 1 99 ? 11.885 -1.156 -11.096 1.00 93.25 99 GLU A CA 1
ATOM 778 C C . GLU A 1 99 ? 11.009 0.032 -11.502 1.00 93.25 99 GLU A C 1
ATOM 780 O O . GLU A 1 99 ? 10.281 0.576 -10.673 1.00 93.25 99 GLU A O 1
ATOM 785 N N . ALA A 1 100 ? 11.028 0.392 -12.789 1.00 93.81 100 ALA A N 1
ATOM 786 C CA . ALA A 1 100 ? 10.261 1.519 -13.311 1.00 93.81 100 ALA A CA 1
ATOM 787 C C . ALA A 1 100 ? 8.751 1.330 -13.098 1.00 93.81 100 ALA A C 1
ATOM 789 O O . ALA A 1 100 ? 8.091 2.221 -12.570 1.00 93.81 100 ALA A O 1
ATOM 790 N N . ALA A 1 101 ? 8.207 0.155 -13.431 1.00 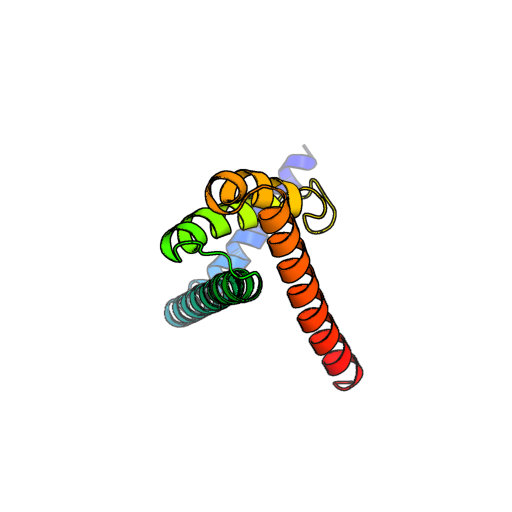93.44 101 ALA A N 1
ATOM 791 C CA . ALA A 1 101 ? 6.781 -0.110 -13.258 1.00 93.44 101 ALA A CA 1
ATOM 792 C C . ALA A 1 101 ? 6.386 -0.224 -11.778 1.00 93.44 101 ALA A C 1
ATOM 794 O O . ALA A 1 101 ? 5.312 0.239 -11.394 1.00 93.44 101 ALA A O 1
ATOM 795 N N . ALA A 1 102 ? 7.251 -0.791 -10.930 1.00 93.94 102 ALA A N 1
ATOM 796 C CA . ALA A 1 102 ? 7.009 -0.862 -9.490 1.00 93.94 102 ALA A CA 1
ATOM 797 C C . ALA A 1 102 ? 6.954 0.539 -8.856 1.00 93.94 102 ALA A C 1
ATOM 799 O O . ALA A 1 102 ? 6.070 0.819 -8.040 1.00 93.94 102 ALA A O 1
ATOM 800 N N . LEU A 1 103 ? 7.847 1.439 -9.281 1.00 94.25 103 LEU A N 1
ATOM 801 C CA . LEU A 1 103 ? 7.832 2.843 -8.878 1.00 94.25 103 LEU A CA 1
ATOM 802 C C . LEU A 1 103 ? 6.560 3.549 -9.371 1.00 94.25 103 LEU A C 1
ATOM 804 O O . LEU A 1 103 ? 5.876 4.201 -8.579 1.00 94.25 103 LEU A O 1
ATOM 808 N N . SER A 1 104 ? 6.200 3.384 -10.649 1.00 94.75 104 SER A N 1
ATOM 809 C CA . SER A 1 104 ? 4.963 3.943 -11.213 1.00 94.75 104 SER A CA 1
ATOM 810 C C . SER A 1 104 ? 3.721 3.469 -10.458 1.00 94.75 104 SER A C 1
ATOM 812 O O . SER A 1 104 ? 2.825 4.270 -10.197 1.00 94.75 104 SER A O 1
ATOM 814 N N . LEU A 1 105 ? 3.681 2.199 -10.049 1.00 94.19 105 LEU A N 1
ATOM 815 C CA . LEU A 1 105 ? 2.579 1.643 -9.266 1.00 94.19 105 LEU A CA 1
ATOM 816 C C . LEU A 1 105 ? 2.473 2.299 -7.880 1.00 94.19 105 LEU A C 1
ATOM 818 O O . LEU A 1 105 ? 1.369 2.637 -7.452 1.00 94.19 105 LEU A O 1
ATOM 822 N N . SER A 1 106 ? 3.602 2.536 -7.203 1.00 92.88 106 SER A N 1
ATOM 823 C CA . SER A 1 106 ? 3.632 3.273 -5.928 1.00 92.88 106 SER A CA 1
ATOM 824 C C . SER A 1 106 ? 3.107 4.702 -6.079 1.00 92.88 106 SER A C 1
ATOM 826 O O . SER A 1 106 ? 2.314 5.169 -5.257 1.00 92.88 106 SER A O 1
ATOM 828 N N . LEU A 1 107 ? 3.513 5.393 -7.148 1.00 93.38 107 LEU A N 1
ATOM 829 C CA . LEU A 1 107 ? 3.075 6.760 -7.437 1.00 93.38 107 LEU A CA 1
ATOM 830 C C . LEU A 1 107 ? 1.582 6.826 -7.774 1.00 93.38 107 LEU A C 1
ATOM 832 O O . LEU A 1 107 ? 0.881 7.696 -7.260 1.00 93.38 107 LEU A O 1
ATOM 836 N N . LEU A 1 108 ? 1.071 5.887 -8.573 1.00 94.19 108 LEU A N 1
ATOM 837 C CA . LEU A 1 108 ? -0.365 5.775 -8.847 1.00 94.19 108 LEU A CA 1
ATOM 838 C C . LEU A 1 108 ? -1.161 5.515 -7.569 1.00 94.19 108 LEU A C 1
ATOM 840 O O . LEU A 1 108 ? -2.214 6.116 -7.359 1.00 94.19 108 LEU A O 1
ATOM 844 N N . TYR A 1 109 ? -0.644 4.658 -6.692 1.00 92.19 109 TYR A N 1
ATOM 845 C CA . TYR A 1 109 ? -1.274 4.382 -5.409 1.00 92.19 109 TYR A CA 1
ATOM 846 C C . TYR A 1 109 ? -1.289 5.618 -4.495 1.00 92.19 109 TYR A C 1
ATOM 848 O O . TYR A 1 109 ? -2.301 5.906 -3.854 1.00 92.19 109 TYR A O 1
ATOM 856 N N . LEU A 1 110 ? -0.209 6.407 -4.477 1.00 91.06 110 LEU A N 1
ATOM 857 C CA . LEU A 1 110 ? -0.180 7.702 -3.793 1.00 91.06 110 LEU A CA 1
ATOM 858 C C . LEU A 1 110 ? -1.202 8.681 -4.390 1.00 91.06 110 LEU A C 1
ATOM 860 O O . LEU A 1 110 ? -1.958 9.293 -3.638 1.00 91.06 110 LEU A O 1
ATOM 864 N N . ALA A 1 111 ? -1.263 8.804 -5.716 1.00 92.38 111 ALA A N 1
ATOM 865 C CA . ALA A 1 111 ? -2.211 9.683 -6.398 1.00 92.38 111 ALA A CA 1
ATOM 866 C C . ALA A 1 111 ? -3.670 9.297 -6.105 1.00 92.38 111 ALA A C 1
ATOM 868 O O . ALA A 1 111 ? -4.505 10.167 -5.843 1.00 92.38 111 ALA A O 1
ATOM 869 N N . MET A 1 112 ? -3.970 7.995 -6.076 1.00 92.75 112 MET A N 1
ATOM 870 C CA . MET A 1 112 ? -5.274 7.479 -5.663 1.00 92.75 112 MET A CA 1
ATOM 871 C C . MET A 1 112 ? -5.605 7.909 -4.229 1.00 92.75 112 MET A C 1
ATOM 873 O O . MET A 1 112 ? -6.684 8.450 -3.987 1.00 92.75 112 MET A O 1
ATOM 877 N N . PHE A 1 113 ? -4.676 7.722 -3.286 1.00 89.31 113 PHE A N 1
ATOM 878 C CA . PHE A 1 113 ? -4.877 8.142 -1.899 1.00 89.31 113 PHE A CA 1
ATOM 879 C C . PHE A 1 113 ? -5.121 9.642 -1.772 1.00 89.31 113 PHE A C 1
ATOM 881 O O . PHE A 1 113 ? -6.072 10.043 -1.106 1.00 89.31 113 PHE A O 1
ATOM 888 N N . LEU A 1 114 ? -4.310 10.463 -2.442 1.00 91.38 114 LEU A N 1
ATOM 889 C CA . LEU A 1 114 ? -4.478 11.915 -2.451 1.00 91.38 114 LEU A CA 1
ATOM 890 C C . LEU A 1 114 ? -5.845 12.316 -3.007 1.00 91.38 114 LEU A C 1
ATOM 892 O O . LEU A 1 114 ? -6.493 13.193 -2.443 1.00 91.38 114 LEU A O 1
ATOM 896 N N . SER A 1 115 ? -6.316 11.637 -4.054 1.00 93.50 115 SER A N 1
ATOM 897 C CA . SER A 1 115 ? -7.636 11.884 -4.642 1.00 93.50 115 SER A CA 1
ATOM 898 C C . SER A 1 115 ? -8.759 11.591 -3.644 1.00 93.50 115 SER A C 1
ATOM 900 O O . SER A 1 115 ? -9.648 12.418 -3.450 1.00 93.50 115 SER A O 1
ATOM 902 N N . VAL A 1 116 ? -8.695 10.451 -2.949 1.00 91.06 116 VAL A N 1
ATOM 903 C CA . VAL A 1 116 ? -9.676 10.088 -1.912 1.00 91.06 116 VAL A CA 1
ATOM 904 C C . VAL A 1 116 ? -9.625 11.067 -0.736 1.00 91.06 116 VAL A C 1
ATOM 906 O O . VAL A 1 116 ? -10.669 11.519 -0.264 1.00 91.06 116 VAL A O 1
ATOM 909 N N . SER A 1 117 ? -8.427 11.438 -0.281 1.00 90.50 117 SER A N 1
ATOM 910 C CA . SER A 1 117 ? -8.247 12.422 0.789 1.00 90.50 117 SER A CA 1
ATOM 911 C C . SER A 1 117 ? -8.784 13.798 0.404 1.00 90.50 117 SER A C 1
ATOM 913 O O . SER A 1 117 ? -9.401 14.459 1.237 1.00 90.50 117 SER A O 1
ATOM 915 N N . LEU A 1 118 ? -8.606 14.216 -0.850 1.00 94.56 118 LEU A N 1
ATOM 916 C CA . LEU A 1 118 ? -9.134 15.479 -1.353 1.00 94.56 118 LEU A CA 1
ATOM 917 C C . LEU A 1 118 ? -10.666 15.467 -1.379 1.00 94.56 118 LEU A C 1
ATOM 919 O O . LEU A 1 118 ? -11.279 16.415 -0.898 1.00 94.56 118 LEU A O 1
ATOM 923 N N . ILE A 1 119 ? -11.284 14.382 -1.860 1.00 94.31 119 ILE A N 1
ATOM 924 C CA . ILE A 1 119 ? -12.746 14.207 -1.826 1.00 94.31 119 ILE A CA 1
ATOM 925 C C . ILE A 1 119 ? -13.258 14.298 -0.383 1.00 94.31 119 ILE A C 1
ATOM 927 O O . ILE A 1 119 ? -14.202 15.037 -0.112 1.00 94.31 119 ILE A O 1
ATOM 931 N N . GLY A 1 120 ? -12.607 13.607 0.556 1.00 91.25 120 GLY A N 1
ATOM 932 C CA . GLY A 1 120 ? -12.943 13.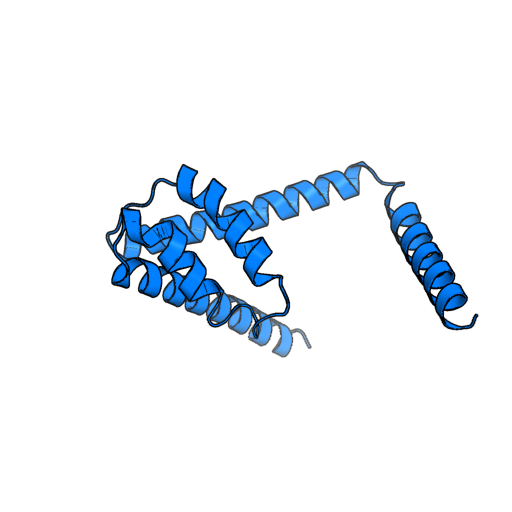692 1.978 1.00 91.25 120 GLY A CA 1
ATOM 933 C C . GLY A 1 120 ? -12.806 15.112 2.538 1.00 91.25 120 GLY A C 1
ATOM 934 O O . GLY A 1 120 ? -13.683 15.567 3.268 1.00 91.25 120 GLY A O 1
ATOM 935 N N . GLY A 1 121 ? -11.752 15.836 2.153 1.00 92.69 121 GLY A N 1
ATOM 936 C CA . GLY A 1 121 ? -11.544 17.235 2.532 1.00 92.69 121 GLY A CA 1
ATOM 937 C C . GLY A 1 121 ? -12.614 18.176 1.974 1.00 92.69 121 GLY A C 1
ATOM 938 O O . GLY A 1 121 ? -13.098 19.045 2.695 1.00 92.69 121 GLY A O 1
ATOM 939 N N . ILE A 1 122 ? -13.039 17.971 0.725 1.00 95.12 122 ILE A N 1
ATOM 940 C CA . ILE A 1 122 ? -14.137 18.724 0.105 1.00 95.12 122 ILE A CA 1
ATOM 941 C C . ILE A 1 122 ? -15.447 18.451 0.848 1.00 95.12 122 ILE A C 1
ATOM 943 O O . ILE A 1 122 ? -16.131 19.393 1.240 1.00 95.12 122 ILE A O 1
ATOM 947 N N . ILE A 1 123 ? -15.779 17.180 1.094 1.00 94.75 123 ILE A N 1
ATOM 948 C CA . ILE A 1 123 ? -16.976 16.809 1.861 1.00 94.75 123 ILE A CA 1
ATOM 949 C C . ILE A 1 123 ? -16.940 17.467 3.242 1.00 94.75 123 ILE A C 1
ATOM 951 O O . ILE A 1 123 ? -17.937 18.039 3.662 1.00 94.75 123 ILE A O 1
ATOM 955 N N . TYR A 1 124 ? -15.795 17.444 3.924 1.00 93.56 124 TYR A N 1
ATOM 956 C CA . TYR A 1 124 ? -15.634 18.078 5.231 1.00 93.56 124 TYR A CA 1
ATOM 957 C C . TYR A 1 124 ? -15.858 19.599 5.194 1.00 93.56 124 TYR A C 1
ATOM 959 O O . TYR A 1 124 ? -16.466 20.143 6.112 1.00 93.56 124 TYR A O 1
ATOM 967 N N . LEU A 1 125 ? -15.420 20.286 4.131 1.00 94.31 125 LEU A N 1
ATOM 968 C CA . LEU A 1 125 ? -15.673 21.722 3.950 1.00 94.31 125 LEU A CA 1
ATOM 969 C C . LEU A 1 125 ? -17.167 22.041 3.789 1.00 94.31 125 LEU A C 1
ATOM 971 O O . LEU A 1 125 ? -17.618 23.067 4.292 1.00 94.31 125 LEU A O 1
ATOM 975 N N . PHE A 1 126 ? -17.922 21.174 3.107 1.00 92.75 126 PHE A N 1
ATOM 976 C CA . PHE A 1 126 ? -19.364 21.342 2.881 1.00 92.75 126 PHE A CA 1
ATOM 977 C C . PHE A 1 126 ? -20.249 20.732 3.978 1.00 92.75 126 PHE A C 1
ATOM 979 O O . PHE A 1 126 ? -21.429 21.054 4.046 1.00 92.75 126 PHE A O 1
ATOM 986 N N . TRP A 1 127 ? -19.703 19.871 4.841 1.00 83.75 127 TRP A N 1
ATOM 987 C CA . TRP A 1 127 ? -20.394 19.295 6.003 1.00 83.75 127 TRP A CA 1
ATOM 988 C C . TRP A 1 127 ? -20.296 20.200 7.246 1.00 83.75 127 TRP A C 1
ATOM 990 O O . TRP A 1 127 ? -20.472 19.757 8.380 1.00 83.75 127 TRP A O 1
ATOM 1000 N N . ARG A 1 128 ? -20.000 21.482 7.051 1.00 55.78 128 ARG A N 1
ATOM 1001 C CA . ARG A 1 128 ? -20.145 22.494 8.090 1.00 55.78 128 ARG A CA 1
ATOM 1002 C C . ARG A 1 128 ? -21.540 23.102 8.054 1.00 55.78 128 ARG A C 1
ATOM 1004 O O . ARG A 1 128 ? -22.022 23.388 6.939 1.00 55.78 128 ARG A O 1
#

pLDDT: mean 84.24, std 13.18, range [42.03, 95.12]

Radius of gyration: 19.34 Å; Cα contacts (8 Å, |Δi|>4): 71; chains: 1; bounding box: 32×36×59 Å

InterPro domains:
  IPR022791 Lysylphosphatidylglycerol synthetase/glycosyltransferase AglD [PF03706] (19-119)

Foldseek 3Di:
DVVVVVVVVVVVVVVVVVVVVVVCPVVVVVVVVVVVVVVLVLLVVLCVLCVVVVFDDPSVLSVVLVVVLVVQLPPPPDDSCVVPQLVSQQVSCCVRGNSVSSNVSSVVSVVVVVVVVVVVVVVVVVVD

Solvent-accessible surface area (backbone atoms only — not comparable to full-atom values): 7092 Å² total; per-residue (Å²): 118,76,69,60,60,54,51,55,54,49,51,49,52,50,49,54,59,51,55,70,55,62,82,39,63,68,58,56,50,52,51,50,51,50,51,52,50,54,51,48,53,57,52,50,49,51,50,54,51,31,52,74,70,75,38,82,66,63,64,69,56,48,68,61,47,48,61,55,49,50,57,57,35,68,42,90,84,36,76,90,12,59,65,55,44,42,49,46,32,24,70,73,36,19,91,69,55,37,53,70,52,18,37,49,47,36,51,51,52,49,52,51,51,52,51,54,52,48,54,52,52,52,50,55,68,68,72,105

Organism: NCBI:txid412755

Secondary structure (DSSP, 8-state):
-HHHHHHHHHHHHHHHHHHHHHT-HHHHHHHHHHHHHHHHHHHHHHHHHHHHTT----HHHHHHHHHHHHHHHTSTTSGGGTTHHHHHHHHHHHHHH-HHHHHHHHHHHHHHHHHHHHHHHHHHHH--

Mean predicted aligned error: 8.99 Å

Sequence (128 aa):
MWAALKLDSLAQKAYVSVSVYTNHKKKIFQMLILSIVAQFIAFFAIYILSNSLSVYIPFGKILLVMPIIAALCMLPVTMNGLGLREWAFVFFFSPNVGEAAALSLSLLYLAMFLSVSLIGGIIYLFWR

=== Feature glossary ===
The features interleaved in this record are:

— What the protein is —

Sequence gives the chain of amino acids in standard one-letter code (A=alanine, C=cysteine, …, Y=tyrosine), read N→C. It is the only feature that is directly encoded by the gene; all structural features are derived from the folded form of this sequence.

Database cross-references. InterPro integrates a dozen domain/family signature databases into unified entries with residue-range hits. GO terms attach function/process/location labels with evidence codes. CATH codes position the fold in a four-level structural taxonomy. Organism is the NCBI-taxonomy species name.

— Where its atoms are —

Atomic coordinates in PDBx/mmCIF format — the same representation the Protein Data Bank distributes. Each line of the _atom_site loop places one backbone atom in Cartesian space (units: ångströms, origin: arbitrary).

The six renders are orthographic views along the three Cartesian axes in both directions. Representation (cartoon, sticks, or surface) and color scheme (sequence-rainbow or by-chain) vary across proteins so the training set covers all the common visualization conventions.

— Local backbone conformation —

Eight-state secondary structure (DSSP): H is the canonical α-helix, G the tighter 3₁₀-helix, I the wider π-helix; E/B are β-structure, T and S are turns and bends, and '-' is everything else. DSSP derives these from the pattern of main-chain N–H···O=C hydrogen bonds, not from the sequence.

P-SEA three-state annotation labels each residue as helix, strand, or coil based purely on the geometry of the Cα trace. It serves as a fallback when the full backbone (and thus DSSP) is unavailable.

The φ/ψ torsion pair specifies the backbone conformation at each residue. φ rotates about the N–Cα bond, ψ about the Cα–C bond. Steric clashes forbid most of the (φ, ψ) plane — the allowed regions (α-helix basin, β-sheet basin, left-handed helix) are the Ramachandran-allowed regions.

— Global shape and packing —

The geometric summary reports three shape descriptors. Rg (radius of gyration) measures how spread out the Cα atoms are about their centre of mass; compact globular proteins have small Rg, elongated or unfolded ones large. Cα contacts (<8 Å, |i−j|>4) count long-range residue pairs in spatial proximity — high for tightly packed folds, near zero for rods or random coil. The bounding-box extents give the protein's footprint along x, y, z in Å.

Solvent-accessible surface area (SASA) is the area in Å² traced out by the centre of a 1.4 Å probe sphere (a water molecule) rolled over the protein's van der Waals surface (Shrake–Rupley / Lee–Richards construction). Buried residues have near-zero SASA; fully exposed residues can exceed 200 Å². The total SASA scales roughly with the number of surface residues.

The contact map is a binary N×N matrix image: pixel (i, j) is dark where Cα_i and Cα_j are within 8 Å and |i−j|>4. Because the |i−j|>4 filter removes local helical contacts, off-diagonal stripes parallel to the main diagonal indicate parallel β-sheets; stripes perpendicular to it indicate antiparallel β-sheets. The Ramachandran plot scatters every residue's (φ, ψ) pair against the sterically allowed regions. The PAE heatmap renders the predicted-aligned-error matrix.

— Structural neighborhood —

3Di is Foldseek's structural alphabet. Each residue is assigned one of twenty discrete states based on how its Cα sits relative to its spatial (not sequential) neighbors. Aligning 3Di strings finds structural homologs roughly as well as full 3D superposition, but orders of magnitude faster.

Nearest PDB neighbors are the top structural matches found by Foldseek when searching this structure against the entire Protein Data Bank. Each hit reports a TM-score (0 to 1; >0.5 almost always implies the same fold) and an E-value. These are *structural* homologs — they may share no detectable sequence similarity.

— Confidence and disorder —

For AlphaFold models, the B-factor field carries pLDDT — the model's own estimate of local accuracy on a 0–100 scale. Regions with pLDDT<50 should be treated as essentially unmodeled; they often correspond to intrinsically disordered segments.

Crystallographic B-factors measure 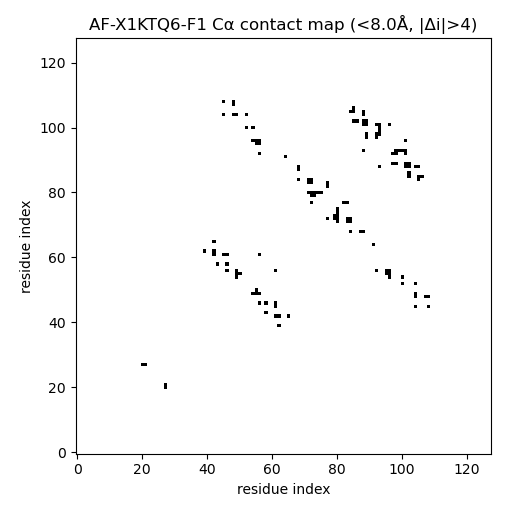how much each atom's electron density is smeared out, in Å². They rise in mobile loops and surface residu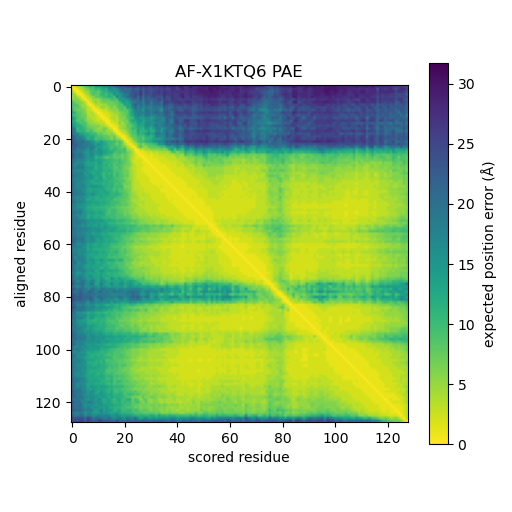es and fall in the buried interior. In AlphaFold models this column is repurposed to hold pLDDT instead.

Predicted aligned error is AlphaFold's pairwise confidence. Unlike pLDDT (per-residue), PAE is per-residue-pair and captures whether two parts of the structure are correctly placed relative to each other. Units are ångströms of expected positional error.